Protein AF-A0A8H6TUL6-F1 (afdb_monomer_lite)

Structure (mmCIF, N/CA/C/O backbone):
data_AF-A0A8H6TUL6-F1
#
_entry.id   AF-A0A8H6TUL6-F1
#
loop_
_atom_site.group_PDB
_atom_site.id
_atom_site.type_symbol
_atom_site.label_atom_id
_atom_site.label_alt_id
_atom_site.label_comp_id
_atom_site.label_asym_id
_atom_site.label_entity_id
_atom_site.label_seq_id
_atom_site.pdbx_PDB_ins_code
_atom_site.Cartn_x
_atom_site.Cartn_y
_atom_site.Cartn_z
_atom_site.occupancy
_atom_site.B_iso_or_equiv
_atom_site.auth_seq_id
_atom_site.auth_comp_id
_atom_site.auth_asym_id
_atom_site.auth_atom_id
_atom_site.pdbx_PDB_model_num
ATOM 1 N N . MET A 1 1 ? -54.022 -13.909 2.325 1.00 48.12 1 MET A N 1
ATOM 2 C CA . MET A 1 1 ? -52.948 -13.416 1.437 1.00 48.12 1 MET A CA 1
ATOM 3 C C . MET A 1 1 ? -52.990 -11.888 1.406 1.00 48.12 1 MET A C 1
ATOM 5 O O . MET A 1 1 ? -53.781 -11.359 0.638 1.00 48.12 1 MET A O 1
ATOM 9 N N . PRO A 1 2 ? -52.236 -11.166 2.258 1.00 46.56 2 PRO A N 1
ATOM 10 C CA . PRO A 1 2 ? -52.100 -9.714 2.156 1.00 46.56 2 PRO A CA 1
ATOM 11 C C . PRO A 1 2 ? -50.717 -9.317 1.614 1.00 46.56 2 PRO A C 1
ATOM 13 O O . PRO A 1 2 ? -49.691 -9.604 2.231 1.00 46.56 2 PRO A O 1
ATOM 16 N N . ALA A 1 3 ? -50.702 -8.638 0.466 1.00 46.78 3 ALA A N 1
ATOM 17 C CA . ALA A 1 3 ? -49.518 -8.004 -0.103 1.00 46.78 3 ALA A CA 1
ATOM 18 C C . ALA A 1 3 ? -49.287 -6.645 0.578 1.00 46.78 3 ALA A C 1
ATOM 20 O O . ALA A 1 3 ? -50.098 -5.733 0.432 1.00 46.78 3 ALA A O 1
ATOM 21 N N . HIS A 1 4 ? -48.190 -6.511 1.323 1.00 52.25 4 HIS A N 1
ATOM 22 C CA . HIS A 1 4 ? -47.740 -5.227 1.857 1.00 52.25 4 HIS A CA 1
ATOM 23 C C . HIS A 1 4 ? -46.752 -4.607 0.871 1.00 52.25 4 HIS A C 1
ATOM 25 O O . HIS A 1 4 ? -45.645 -5.106 0.682 1.00 52.25 4 HIS A O 1
ATOM 31 N N . SER A 1 5 ? -47.186 -3.527 0.226 1.00 54.00 5 SER A N 1
ATOM 32 C CA . SER A 1 5 ? -46.344 -2.669 -0.599 1.00 54.00 5 SER A CA 1
ATOM 33 C C . SER A 1 5 ? -45.691 -1.627 0.313 1.00 54.00 5 SER A C 1
ATOM 35 O O . SER A 1 5 ? -46.389 -0.858 0.977 1.00 54.00 5 SER A O 1
ATOM 37 N N . HIS A 1 6 ? -44.361 -1.616 0.395 1.00 57.19 6 HIS A N 1
ATOM 38 C CA . HIS A 1 6 ? -43.613 -0.590 1.120 1.00 57.19 6 HIS A CA 1
ATOM 39 C C . HIS A 1 6 ? -42.757 0.213 0.144 1.00 57.19 6 HIS A C 1
ATOM 41 O O . HIS A 1 6 ? -41.783 -0.273 -0.424 1.00 57.19 6 HIS A O 1
ATOM 47 N N . SER A 1 7 ? -43.192 1.459 -0.040 1.00 53.97 7 SER A N 1
ATOM 48 C CA . SER A 1 7 ? -42.507 2.538 -0.739 1.00 53.97 7 SER A CA 1
ATOM 49 C C . SER A 1 7 ? -41.232 2.918 0.013 1.00 53.97 7 SER A C 1
ATOM 51 O O . SER A 1 7 ? -41.290 3.298 1.182 1.00 53.97 7 SER A O 1
ATOM 53 N N . TYR A 1 8 ? -40.086 2.852 -0.655 1.00 51.75 8 TYR A N 1
ATOM 54 C CA . TYR A 1 8 ? -38.829 3.414 -0.168 1.00 51.75 8 TYR A CA 1
ATOM 55 C C . TYR A 1 8 ? -38.757 4.897 -0.553 1.00 51.75 8 TYR A C 1
ATOM 57 O O . TYR A 1 8 ? -38.609 5.244 -1.722 1.00 51.75 8 TYR A O 1
ATOM 65 N N . SER A 1 9 ? -38.855 5.780 0.442 1.00 48.28 9 SER A N 1
ATOM 66 C CA . SER A 1 9 ? -38.519 7.199 0.296 1.00 48.28 9 SER A CA 1
ATOM 67 C C . SER A 1 9 ? -37.000 7.373 0.311 1.00 48.28 9 SER A C 1
ATOM 69 O O . SER A 1 9 ? -36.340 7.039 1.294 1.00 48.28 9 SER A O 1
ATOM 71 N N . SER A 1 10 ? -36.441 7.911 -0.772 1.00 49.88 10 SER A N 1
ATOM 72 C CA . SER A 1 10 ? -35.037 8.316 -0.859 1.00 49.88 10 SER A CA 1
ATOM 73 C C . SER A 1 10 ? -34.849 9.709 -0.256 1.00 49.88 10 SER A C 1
ATOM 75 O O . SER A 1 10 ? -35.313 10.700 -0.814 1.00 49.88 10 SER A O 1
ATOM 77 N N . THR A 1 11 ? -34.141 9.808 0.867 1.00 52.50 11 THR A N 1
ATOM 78 C CA . THR A 1 11 ? -33.630 11.086 1.376 1.00 52.50 11 THR A CA 1
ATOM 79 C C . THR A 1 11 ? -32.229 11.326 0.824 1.00 52.50 11 THR A C 1
ATOM 81 O O . THR A 1 11 ? -31.250 10.765 1.313 1.00 52.50 11 THR A O 1
ATOM 84 N N . SER A 1 12 ? -32.148 12.168 -0.204 1.00 54.00 12 SER A N 1
ATOM 85 C CA . SER A 1 12 ? -30.910 12.791 -0.670 1.00 54.00 12 SER A CA 1
ATOM 86 C C . SER A 1 12 ? -30.566 13.969 0.237 1.00 54.00 12 SER A C 1
ATOM 88 O O . SER A 1 12 ? -31.289 14.962 0.260 1.00 54.00 12 SER A O 1
ATOM 90 N N . THR A 1 13 ? -29.442 13.899 0.942 1.00 55.53 13 THR A N 1
ATOM 91 C CA . THR A 1 13 ? -28.818 15.075 1.563 1.00 55.53 13 THR A CA 1
ATOM 92 C C . THR A 1 13 ? -27.421 15.241 0.993 1.00 55.53 13 THR A C 1
ATOM 94 O O . THR A 1 13 ? -26.479 14.562 1.398 1.00 55.53 13 THR A O 1
ATOM 97 N N . ALA A 1 14 ? -27.312 16.143 0.020 1.00 54.06 14 ALA A N 1
ATOM 98 C CA . ALA A 1 14 ? -26.052 16.705 -0.427 1.00 54.06 14 ALA A CA 1
ATOM 99 C C . ALA A 1 14 ? -25.605 17.758 0.597 1.00 54.06 14 ALA A C 1
ATOM 101 O O . ALA A 1 14 ? -26.307 18.744 0.815 1.00 54.06 14 ALA A O 1
ATOM 102 N N . SER A 1 15 ? -24.449 17.557 1.227 1.00 53.97 15 SER A N 1
ATOM 103 C CA . SER A 1 15 ? -23.791 18.585 2.035 1.00 53.97 15 SER A CA 1
ATOM 104 C C . SER A 1 15 ? -22.583 19.123 1.277 1.00 53.97 15 SER A C 1
ATOM 106 O O . SER A 1 15 ? -21.617 18.400 1.026 1.00 53.97 15 SER A O 1
ATOM 108 N N . ALA A 1 16 ? -22.682 20.397 0.911 1.00 50.06 16 ALA A N 1
ATOM 109 C CA . ALA A 1 16 ? -21.638 21.211 0.316 1.00 50.06 16 ALA A CA 1
ATOM 110 C C . ALA A 1 16 ? -20.378 21.243 1.198 1.00 50.06 16 ALA A C 1
ATOM 112 O O . ALA A 1 16 ? -20.456 21.479 2.404 1.00 50.06 16 ALA A O 1
ATOM 113 N N . GLY A 1 17 ? -19.217 21.008 0.586 1.00 48.62 17 GLY A N 1
ATOM 114 C CA . GLY A 1 17 ? -17.916 21.213 1.217 1.00 48.62 17 GLY A CA 1
ATOM 115 C C . GLY A 1 17 ? -17.488 22.687 1.147 1.00 48.62 17 GLY A C 1
ATOM 116 O O . GLY A 1 17 ? -17.829 23.366 0.176 1.00 48.62 17 GLY A O 1
ATOM 117 N N . PRO A 1 18 ? -16.746 23.201 2.143 1.00 58.38 18 PRO A N 1
ATOM 118 C CA . PRO A 1 18 ? -16.254 24.573 2.132 1.00 58.38 18 PRO A CA 1
ATOM 119 C C . PRO A 1 18 ? -15.054 24.747 1.189 1.00 58.38 18 PRO A C 1
ATOM 121 O O . PRO A 1 18 ? -14.079 23.997 1.233 1.00 58.38 18 PRO A O 1
ATOM 124 N N . SER A 1 19 ? -15.127 25.792 0.366 1.00 52.66 19 SER A N 1
ATOM 125 C CA . SER A 1 19 ? -14.048 26.309 -0.473 1.00 52.66 19 SER A CA 1
ATOM 126 C C . SER A 1 19 ? -12.913 26.869 0.390 1.00 52.66 19 SER A C 1
ATOM 128 O O . SER A 1 19 ? -13.097 27.862 1.091 1.00 52.66 19 SER A O 1
ATOM 130 N N . SER A 1 20 ? -11.720 26.278 0.318 1.00 53.06 20 SER A N 1
ATOM 131 C CA . SER A 1 20 ? -10.493 26.919 0.801 1.00 53.06 20 SER A CA 1
ATOM 132 C C . SER A 1 20 ? -9.798 27.618 -0.363 1.00 53.06 20 SER A C 1
ATOM 134 O O . SER A 1 20 ? -9.292 26.978 -1.282 1.00 53.06 20 SER A O 1
ATOM 136 N N . ALA A 1 21 ? -9.798 28.949 -0.317 1.00 52.94 21 ALA A N 1
ATOM 137 C CA . ALA A 1 21 ? -9.003 29.798 -1.188 1.00 52.94 21 ALA A CA 1
ATOM 138 C C . ALA A 1 21 ? -7.512 29.617 -0.857 1.00 52.94 21 ALA A C 1
ATOM 140 O O . ALA A 1 21 ? -7.081 29.858 0.269 1.00 52.94 21 ALA A O 1
ATOM 141 N N . SER A 1 22 ? -6.732 29.180 -1.842 1.00 52.53 22 SER A N 1
ATOM 142 C CA . SER A 1 22 ? -5.272 29.144 -1.787 1.00 52.53 22 SER A CA 1
ATOM 143 C C . SER A 1 22 ? -4.739 30.408 -2.460 1.00 52.53 22 SER A C 1
ATOM 145 O O . SER A 1 22 ? -4.898 30.599 -3.663 1.00 52.53 22 SER A O 1
ATOM 147 N N . SER A 1 23 ? -4.133 31.292 -1.670 1.00 49.16 23 SER A N 1
ATOM 148 C CA . SER A 1 23 ? -3.327 32.412 -2.145 1.00 49.16 23 SER A CA 1
ATOM 149 C C . SER A 1 23 ? -1.930 31.909 -2.517 1.00 49.16 23 SER A C 1
ATOM 151 O O . SER A 1 23 ? -1.186 31.395 -1.683 1.00 49.16 23 SER A O 1
ATOM 153 N N . THR A 1 24 ? -1.567 32.046 -3.789 1.00 56.44 24 THR A N 1
ATOM 154 C CA . THR A 1 24 ? -0.230 31.751 -4.320 1.00 56.44 24 THR A CA 1
ATOM 155 C C . THR A 1 24 ? 0.652 33.003 -4.290 1.00 56.44 24 THR A C 1
ATOM 157 O O . THR A 1 24 ? 0.307 33.978 -4.961 1.00 56.44 24 THR A O 1
ATOM 160 N N . PRO A 1 25 ? 1.809 33.007 -3.604 1.00 51.94 25 PRO A N 1
ATOM 161 C CA . PRO A 1 25 ? 2.869 33.969 -3.882 1.00 51.94 25 PRO A CA 1
ATOM 162 C C . PRO A 1 25 ? 3.772 33.479 -5.030 1.00 51.94 25 PRO A C 1
ATOM 164 O O . PRO A 1 25 ? 4.221 32.333 -5.047 1.00 51.94 25 PRO A O 1
ATOM 167 N N . LEU A 1 26 ? 4.047 34.367 -5.989 1.00 59.53 26 LEU A N 1
ATOM 168 C CA . LEU A 1 26 ? 5.055 34.201 -7.043 1.00 59.53 26 LEU A CA 1
ATOM 169 C C . LEU A 1 26 ? 6.470 34.423 -6.475 1.00 59.53 26 LEU A C 1
ATOM 171 O O . LEU A 1 26 ? 6.681 35.432 -5.801 1.00 59.53 26 LEU A O 1
ATOM 175 N N . PRO A 1 27 ? 7.468 33.595 -6.824 1.00 53.25 27 PRO A N 1
ATOM 176 C CA . PRO A 1 27 ? 8.868 33.987 -6.721 1.00 53.25 27 PRO A CA 1
ATOM 177 C C . PRO A 1 27 ? 9.414 34.461 -8.080 1.00 53.25 27 PRO A C 1
ATOM 179 O O . PRO A 1 27 ? 9.540 33.691 -9.029 1.00 53.25 27 PRO A O 1
ATOM 182 N N . SER A 1 28 ? 9.772 35.745 -8.144 1.00 49.31 28 SER A N 1
ATOM 183 C CA . SER A 1 28 ? 10.656 36.331 -9.157 1.00 49.31 28 SER A CA 1
ATOM 184 C C . SER A 1 28 ? 12.054 36.453 -8.554 1.00 49.31 28 SER A C 1
ATOM 186 O O . SER A 1 28 ? 12.204 37.068 -7.500 1.00 49.31 28 SER A O 1
ATOM 188 N N . GLY A 1 29 ? 13.077 35.906 -9.212 1.00 41.19 29 GLY A N 1
ATOM 189 C CA . GLY A 1 29 ? 14.462 36.131 -8.799 1.00 41.19 29 GLY A CA 1
ATOM 190 C C . GLY A 1 29 ? 15.464 35.148 -9.391 1.00 41.19 29 GLY A C 1
ATOM 191 O O . GLY A 1 29 ? 15.662 34.056 -8.873 1.00 41.19 29 GLY A O 1
ATOM 192 N N . SER A 1 30 ? 16.109 35.576 -10.472 1.00 50.47 30 SER A N 1
ATOM 193 C CA . SER A 1 30 ? 17.228 34.933 -11.157 1.00 50.47 30 SER A CA 1
ATOM 194 C C . SER A 1 30 ? 18.386 34.549 -10.228 1.00 50.47 30 SER A C 1
ATOM 196 O O . SER A 1 30 ? 18.950 35.406 -9.552 1.00 50.47 30 SER A O 1
ATOM 198 N N . ALA A 1 31 ? 18.845 33.301 -10.324 1.00 47.50 31 ALA A N 1
ATOM 199 C CA . ALA A 1 31 ? 20.191 32.909 -9.917 1.00 47.50 31 ALA A CA 1
ATOM 200 C C . ALA A 1 31 ? 20.794 31.987 -10.985 1.00 47.50 31 ALA A C 1
ATOM 202 O O . ALA A 1 31 ? 20.296 30.899 -11.261 1.00 47.50 31 ALA A O 1
ATOM 203 N N . LYS A 1 32 ? 21.864 32.475 -11.619 1.00 55.28 32 LYS A N 1
ATOM 204 C CA . LYS A 1 32 ? 22.764 31.703 -12.475 1.00 55.28 32 LYS A CA 1
ATOM 205 C C . LYS A 1 32 ? 23.638 30.831 -11.571 1.00 55.28 32 LYS A C 1
ATOM 207 O O . LYS A 1 32 ? 24.315 31.384 -10.708 1.00 55.28 32 LYS A O 1
ATOM 212 N N . SER A 1 33 ? 23.712 29.525 -11.812 1.00 47.16 33 SER A N 1
ATOM 213 C CA . SER A 1 33 ? 24.811 28.704 -11.291 1.00 47.16 33 SER A CA 1
ATOM 214 C C . SER A 1 33 ? 25.089 27.470 -12.160 1.00 47.16 33 SER A C 1
ATOM 216 O O . SER A 1 33 ? 24.254 26.593 -12.343 1.00 47.16 33 SER A O 1
ATOM 218 N N . SER A 1 34 ? 26.305 27.481 -12.715 1.00 43.53 34 SER A N 1
ATOM 219 C CA . SER A 1 34 ? 27.246 26.368 -12.905 1.00 43.53 34 SER A CA 1
ATOM 220 C C . SER A 1 34 ? 26.720 24.988 -13.321 1.00 43.53 34 SER A C 1
ATOM 222 O O . SER A 1 34 ? 26.159 24.240 -12.520 1.00 43.53 34 SER A O 1
ATOM 224 N N . LEU A 1 35 ? 27.108 24.597 -14.542 1.00 53.66 35 LEU A N 1
ATOM 225 C CA . LEU A 1 35 ? 27.240 23.202 -14.951 1.00 53.66 35 LEU A CA 1
ATOM 226 C C . LEU A 1 35 ? 28.070 22.434 -13.914 1.00 53.66 35 LEU A C 1
ATOM 228 O O . LEU A 1 35 ? 29.231 22.758 -13.670 1.00 53.66 35 LEU A O 1
ATOM 232 N N . SER A 1 36 ? 27.477 21.398 -13.335 1.00 50.19 36 SER A N 1
ATOM 233 C CA . SER A 1 36 ? 28.195 20.364 -12.599 1.00 50.19 36 SER A CA 1
ATOM 234 C C . SER A 1 36 ? 27.736 19.013 -13.134 1.00 50.19 36 SER A C 1
ATOM 236 O O . SER A 1 36 ? 26.571 18.636 -13.039 1.00 50.19 36 SER A O 1
ATOM 238 N N . SER A 1 37 ? 28.667 18.315 -13.778 1.00 54.06 37 SER A N 1
ATOM 239 C CA . SER A 1 37 ? 28.528 16.936 -14.223 1.00 54.06 37 SER A CA 1
ATOM 240 C C . SER A 1 37 ? 28.439 16.024 -13.002 1.00 54.06 37 SER A C 1
ATOM 242 O O . SER A 1 37 ? 29.459 15.704 -12.390 1.00 54.06 37 SER A O 1
ATOM 244 N N . SER A 1 38 ? 27.229 15.616 -12.636 1.00 51.31 38 SER A N 1
ATOM 245 C CA . SER A 1 38 ? 27.005 14.553 -11.665 1.00 51.31 38 SER A CA 1
ATOM 246 C C . SER A 1 38 ? 26.858 13.225 -12.403 1.00 51.31 38 SER A C 1
ATOM 248 O O . SER A 1 38 ? 25.889 12.958 -13.112 1.00 51.31 38 SER A O 1
ATOM 250 N N . THR A 1 39 ? 27.867 12.377 -12.244 1.00 53.16 39 THR A N 1
ATOM 251 C CA . THR A 1 39 ? 27.784 10.944 -12.503 1.00 53.16 39 THR A CA 1
ATOM 252 C C . THR A 1 39 ? 26.589 10.379 -11.732 1.00 53.16 39 THR A C 1
ATOM 254 O O . THR A 1 39 ? 26.523 10.450 -10.506 1.00 53.16 39 THR A O 1
ATOM 257 N N . GLY A 1 40 ? 25.602 9.870 -12.470 1.00 47.53 40 GLY A N 1
ATOM 258 C CA . GLY A 1 40 ? 24.373 9.312 -11.919 1.00 47.53 40 GLY A CA 1
ATOM 259 C C . GLY A 1 40 ? 24.640 8.031 -11.136 1.00 47.53 40 GLY A C 1
ATOM 260 O O . GLY A 1 40 ? 24.699 6.941 -11.702 1.00 47.53 40 GLY A O 1
ATOM 261 N N . SER A 1 41 ? 24.774 8.150 -9.820 1.00 52.25 41 SER A N 1
ATOM 262 C CA . SER A 1 41 ? 24.733 7.012 -8.906 1.00 52.25 41 SER A CA 1
ATOM 263 C C . SER A 1 41 ? 23.309 6.450 -8.884 1.00 52.25 41 SER A C 1
ATOM 265 O O . SER A 1 41 ? 22.405 7.053 -8.306 1.00 52.25 41 SER A O 1
ATOM 267 N N . ARG A 1 42 ? 23.092 5.297 -9.531 1.00 56.38 42 ARG A N 1
ATOM 268 C CA . ARG A 1 42 ? 21.832 4.538 -9.440 1.00 56.38 42 ARG A CA 1
ATOM 269 C C . ARG A 1 42 ? 21.554 4.205 -7.967 1.00 56.38 42 ARG A C 1
ATOM 271 O O . ARG A 1 42 ? 22.409 3.584 -7.333 1.00 56.38 42 ARG A O 1
ATOM 278 N N . PRO A 1 43 ? 20.381 4.541 -7.406 1.00 54.25 43 PRO A N 1
ATOM 279 C CA . PRO A 1 43 ? 20.009 4.048 -6.090 1.00 54.25 43 PRO A CA 1
ATOM 280 C C . PRO A 1 43 ? 19.668 2.555 -6.194 1.00 54.25 43 PRO A C 1
ATOM 282 O O . PRO A 1 43 ? 18.572 2.174 -6.602 1.00 54.25 43 PRO A O 1
ATOM 285 N N . THR A 1 44 ? 20.614 1.695 -5.815 1.00 59.81 44 THR A N 1
ATOM 286 C CA . THR A 1 44 ? 20.349 0.279 -5.533 1.00 59.81 44 THR A CA 1
ATOM 287 C C . THR A 1 44 ? 19.496 0.209 -4.270 1.00 59.81 44 THR A C 1
ATOM 289 O O . THR A 1 44 ? 20.003 0.216 -3.150 1.00 59.81 44 THR A O 1
ATOM 292 N N . THR A 1 45 ? 18.176 0.200 -4.442 1.00 57.75 45 THR A N 1
ATOM 293 C CA . THR A 1 45 ? 17.240 -0.054 -3.347 1.00 57.75 45 THR A CA 1
ATOM 294 C C . THR A 1 45 ? 17.235 -1.552 -3.073 1.00 57.75 45 THR A C 1
ATOM 296 O O . THR A 1 45 ? 16.584 -2.340 -3.751 1.00 57.75 45 THR A O 1
ATOM 299 N N . THR A 1 46 ? 18.025 -1.973 -2.090 1.00 62.06 46 THR A N 1
ATOM 300 C CA . THR A 1 46 ? 17.898 -3.313 -1.524 1.00 62.06 46 THR A CA 1
ATOM 301 C C . THR A 1 46 ? 16.503 -3.444 -0.899 1.00 62.06 46 THR A C 1
ATOM 303 O O . THR A 1 46 ? 16.087 -2.557 -0.142 1.00 62.06 46 THR A O 1
ATOM 306 N N . PRO A 1 47 ? 15.734 -4.505 -1.208 1.00 57.41 47 PRO A N 1
ATOM 307 C CA . PRO A 1 47 ? 14.452 -4.720 -0.561 1.00 57.41 47 PRO A CA 1
ATOM 308 C C . PRO A 1 47 ? 14.722 -4.982 0.921 1.00 57.41 47 PRO A C 1
ATOM 310 O O . PRO A 1 47 ? 15.367 -5.964 1.289 1.00 57.41 47 PRO A O 1
ATOM 313 N N . LYS A 1 48 ? 14.272 -4.066 1.784 1.00 59.00 48 LYS A N 1
ATOM 314 C CA . LYS A 1 48 ? 14.277 -4.295 3.229 1.00 59.00 48 LYS A CA 1
ATOM 315 C C . LYS A 1 48 ? 13.483 -5.568 3.510 1.00 59.00 48 LYS A C 1
ATOM 317 O O . LYS A 1 48 ? 12.361 -5.711 3.029 1.00 59.00 48 LYS A O 1
ATOM 322 N N . SER A 1 49 ? 14.105 -6.457 4.283 1.00 56.16 49 SER A N 1
ATOM 323 C CA . SER A 1 49 ? 13.537 -7.694 4.812 1.00 56.16 49 SER A CA 1
ATOM 324 C C . SER A 1 49 ? 12.079 -7.491 5.228 1.00 56.16 49 SER A C 1
ATOM 326 O O . SER A 1 49 ? 11.774 -6.655 6.083 1.00 56.16 49 SER A O 1
ATOM 328 N N . VAL A 1 50 ? 11.179 -8.222 4.572 1.00 62.47 50 VAL A N 1
ATOM 329 C CA . VAL A 1 50 ? 9.751 -8.247 4.886 1.00 62.47 50 VAL A CA 1
ATOM 330 C C . VAL A 1 50 ? 9.598 -9.074 6.157 1.00 62.47 50 VAL A C 1
ATOM 332 O O . VAL A 1 50 ? 9.539 -10.300 6.112 1.00 62.47 50 VAL A O 1
ATOM 335 N N . SER A 1 51 ? 9.592 -8.410 7.313 1.00 64.75 51 SER A N 1
ATOM 336 C CA . SER A 1 51 ? 9.181 -9.056 8.559 1.00 64.75 51 SER A CA 1
ATOM 337 C C . SER A 1 51 ? 7.765 -9.617 8.380 1.00 64.75 51 SER A C 1
ATOM 339 O O . SER A 1 51 ? 6.926 -8.932 7.782 1.00 64.75 51 SER A O 1
ATOM 341 N N . PRO A 1 52 ? 7.471 -10.835 8.874 1.00 59.03 52 PRO A N 1
ATOM 342 C CA . PRO A 1 52 ? 6.147 -11.423 8.741 1.00 59.03 52 PRO 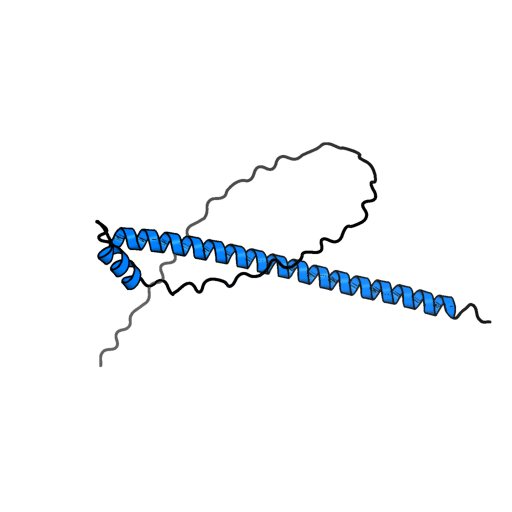A CA 1
ATOM 343 C C . PRO A 1 52 ? 5.113 -10.475 9.348 1.00 59.03 52 PRO A C 1
ATOM 345 O O . PRO A 1 52 ? 5.227 -10.053 10.500 1.00 59.03 52 PRO A O 1
ATOM 348 N N . SER A 1 53 ? 4.127 -10.098 8.533 1.00 64.44 53 SER A N 1
ATOM 349 C CA . SER A 1 53 ? 3.036 -9.234 8.969 1.00 64.44 53 SER A CA 1
ATOM 350 C C . SER A 1 53 ? 2.259 -9.970 10.061 1.00 64.44 53 SER A C 1
ATOM 352 O O . SER A 1 53 ? 1.820 -11.097 9.810 1.00 64.44 53 SER A O 1
ATOM 354 N N . PRO A 1 54 ? 2.094 -9.400 11.268 1.00 61.41 54 PRO A N 1
ATOM 355 C CA . PRO A 1 54 ? 1.311 -10.058 12.298 1.00 61.41 54 PRO A CA 1
ATOM 356 C C . PRO A 1 54 ? -0.117 -10.241 11.780 1.00 61.41 54 PRO A C 1
ATOM 358 O O . PRO A 1 54 ? -0.766 -9.279 11.367 1.00 61.41 54 PRO A O 1
ATOM 361 N N . SER A 1 55 ? -0.591 -11.488 11.790 1.00 64.88 55 SER A N 1
ATOM 362 C CA . SER A 1 55 ? -1.989 -11.830 11.534 1.00 64.88 55 SER A CA 1
ATOM 363 C C . SER A 1 55 ? -2.854 -11.071 12.538 1.00 64.88 55 SER A C 1
ATOM 365 O O . SER A 1 55 ? -2.882 -11.426 13.714 1.00 64.88 55 SER A O 1
ATOM 367 N N . ILE A 1 56 ? -3.530 -10.011 12.088 1.00 64.44 56 ILE A N 1
ATOM 368 C CA . ILE A 1 56 ? -4.455 -9.246 12.925 1.00 64.44 56 ILE A CA 1
ATOM 369 C C . ILE A 1 56 ? -5.716 -10.106 13.070 1.00 64.44 56 ILE A C 1
ATOM 371 O O . ILE A 1 56 ? -6.393 -10.333 12.063 1.00 64.44 56 ILE A O 1
ATOM 375 N N . PRO A 1 57 ? -6.035 -10.622 14.269 1.00 68.56 57 PRO A N 1
ATOM 376 C CA . PRO A 1 57 ? -7.280 -11.345 14.466 1.00 68.56 57 PRO A CA 1
ATOM 377 C C . PRO A 1 57 ? -8.468 -10.413 14.175 1.00 68.56 57 PRO A C 1
ATOM 379 O O . PRO A 1 57 ? -8.371 -9.202 14.390 1.00 68.56 57 PRO A O 1
ATOM 382 N N . PRO A 1 58 ? -9.595 -10.945 13.679 1.00 70.75 58 PRO A N 1
ATOM 383 C CA . PRO A 1 58 ? -10.761 -10.125 13.379 1.00 70.75 58 PRO A CA 1
ATOM 384 C C . PRO A 1 58 ? -11.255 -9.410 14.644 1.00 70.75 58 PRO A C 1
ATOM 386 O O . PRO A 1 58 ? -11.522 -10.051 15.664 1.00 70.75 58 PRO A O 1
ATOM 389 N N . LEU A 1 59 ? -11.399 -8.080 14.568 1.00 80.12 59 LEU A N 1
ATOM 390 C CA . LEU A 1 59 ? -12.020 -7.296 15.635 1.00 80.12 59 LEU A CA 1
ATOM 391 C C . LEU A 1 59 ? -13.451 -7.783 15.843 1.00 80.12 59 LEU A C 1
ATOM 393 O O . LEU A 1 59 ? -14.297 -7.670 14.956 1.00 80.12 59 LEU A O 1
ATOM 397 N N . SER A 1 60 ? -13.729 -8.278 17.042 1.00 88.19 60 SER A N 1
ATOM 398 C CA . SER A 1 60 ? -15.060 -8.706 17.442 1.00 88.19 60 SER A CA 1
ATOM 399 C C . SER A 1 60 ? -15.485 -7.921 18.675 1.00 88.19 60 SER A C 1
ATOM 401 O O . SER A 1 60 ? -14.867 -8.029 19.734 1.00 88.19 60 SER A O 1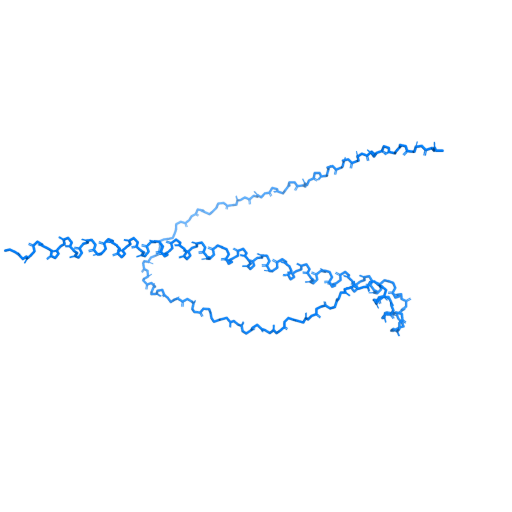
ATOM 403 N N . ALA A 1 61 ? -16.559 -7.139 18.547 1.00 87.62 61 ALA A N 1
ATOM 404 C CA . ALA A 1 61 ? -17.139 -6.375 19.651 1.00 87.62 61 ALA A CA 1
ATOM 405 C C . ALA A 1 61 ? -17.380 -7.220 20.925 1.00 87.62 61 ALA A C 1
ATOM 407 O O . ALA A 1 61 ? -16.937 -6.798 21.995 1.00 87.62 61 ALA A O 1
ATOM 408 N N . PRO A 1 62 ? -17.979 -8.432 20.868 1.00 90.88 62 PRO A N 1
ATOM 409 C CA . PRO A 1 62 ? -18.143 -9.261 22.066 1.00 90.88 62 PRO 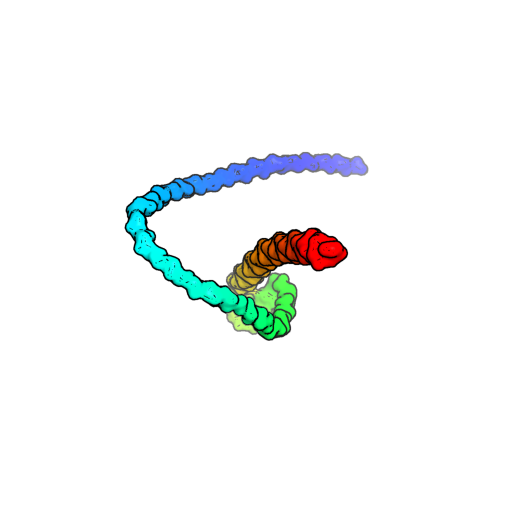A CA 1
ATOM 410 C C . PRO A 1 62 ? -16.820 -9.804 22.627 1.00 90.88 62 PRO A C 1
ATOM 412 O O . PRO A 1 62 ? -16.760 -10.172 23.799 1.00 90.88 62 PRO A O 1
ATOM 415 N N . ALA A 1 63 ? -15.749 -9.888 21.833 1.00 91.38 63 ALA A N 1
ATOM 416 C CA . ALA A 1 63 ? -14.428 -10.247 22.350 1.00 91.38 63 ALA A CA 1
ATOM 417 C C . ALA A 1 63 ? -13.806 -9.086 23.139 1.00 91.38 63 ALA A C 1
ATOM 419 O O . ALA A 1 63 ? -13.336 -9.305 24.253 1.00 91.38 63 ALA A O 1
ATOM 420 N N . LEU A 1 64 ? -13.880 -7.860 22.609 1.00 92.12 64 LEU A N 1
ATOM 421 C CA . LEU A 1 64 ? -13.379 -6.658 23.284 1.00 92.12 64 LEU A CA 1
ATOM 422 C C . LEU A 1 64 ? -14.142 -6.367 24.579 1.00 92.12 64 LEU A C 1
ATOM 424 O O . LEU A 1 64 ? -13.529 -6.079 25.601 1.00 92.12 64 LEU A O 1
ATOM 428 N N . LEU A 1 65 ? -15.469 -6.513 24.570 1.00 94.69 65 LEU A N 1
ATOM 429 C CA . LEU A 1 65 ? -16.273 -6.345 25.781 1.00 94.69 65 LEU A CA 1
ATOM 430 C C . LEU A 1 65 ? -15.887 -7.358 26.860 1.00 94.69 65 LEU A C 1
ATOM 432 O O . LEU A 1 65 ? -15.599 -6.961 27.983 1.00 94.69 65 LEU A O 1
ATOM 436 N N . ARG A 1 66 ? -15.801 -8.652 26.520 1.00 93.88 66 ARG A N 1
ATOM 437 C CA . ARG A 1 66 ? -15.376 -9.686 27.479 1.00 93.88 66 ARG A CA 1
ATOM 438 C C . ARG A 1 66 ? -13.979 -9.426 28.032 1.00 93.88 66 ARG A C 1
ATOM 440 O O . ARG A 1 66 ? -13.770 -9.638 29.221 1.00 93.88 66 ARG A O 1
ATOM 447 N N . LEU A 1 67 ? -13.053 -8.955 27.196 1.00 93.50 67 LEU A N 1
ATOM 448 C CA . LEU A 1 67 ? -11.699 -8.595 27.614 1.00 93.50 67 LEU A CA 1
ATOM 449 C C . LEU A 1 67 ? -11.721 -7.497 28.687 1.00 93.50 67 LEU A C 1
ATOM 451 O O . LEU A 1 67 ? -11.125 -7.669 29.747 1.00 93.50 67 LEU A O 1
ATOM 455 N N . HIS A 1 68 ? -12.447 -6.404 28.443 1.00 93.62 68 HIS A N 1
ATOM 456 C CA . HIS A 1 68 ? -12.512 -5.271 29.374 1.00 93.62 68 HIS A CA 1
ATOM 457 C C . HIS A 1 68 ? -13.357 -5.553 30.618 1.00 93.62 68 HIS A C 1
ATOM 459 O O . HIS A 1 68 ? -13.040 -5.049 31.695 1.00 93.62 68 HIS A O 1
ATOM 465 N N . THR A 1 69 ? -14.388 -6.395 30.509 1.00 94.00 69 THR A N 1
ATOM 466 C CA . THR A 1 69 ? -15.132 -6.899 31.672 1.00 94.00 69 THR A CA 1
ATOM 467 C C . THR A 1 69 ? -14.248 -7.793 32.546 1.00 94.00 69 THR A C 1
ATOM 469 O O . THR A 1 69 ? -14.229 -7.619 33.760 1.00 94.00 69 THR A O 1
ATOM 472 N N . ALA A 1 70 ? -13.477 -8.712 31.952 1.00 93.50 70 ALA A N 1
ATOM 473 C CA . ALA A 1 70 ? -12.558 -9.584 32.689 1.00 93.50 70 ALA A CA 1
ATOM 474 C C . ALA A 1 70 ? -11.389 -8.812 33.326 1.00 93.50 70 ALA A C 1
ATOM 476 O O . ALA A 1 70 ? -10.911 -9.192 34.390 1.00 93.50 70 ALA A O 1
ATOM 477 N N . ALA A 1 71 ? -10.958 -7.713 32.702 1.00 92.69 71 ALA A N 1
ATOM 478 C CA . ALA A 1 71 ? -9.936 -6.817 33.236 1.00 92.69 71 ALA A CA 1
ATOM 479 C C . ALA A 1 71 ? -10.436 -5.910 34.380 1.00 92.69 71 ALA A C 1
ATOM 481 O O . ALA A 1 71 ? -9.645 -5.148 34.933 1.00 92.69 71 ALA A O 1
ATOM 482 N N . GLY A 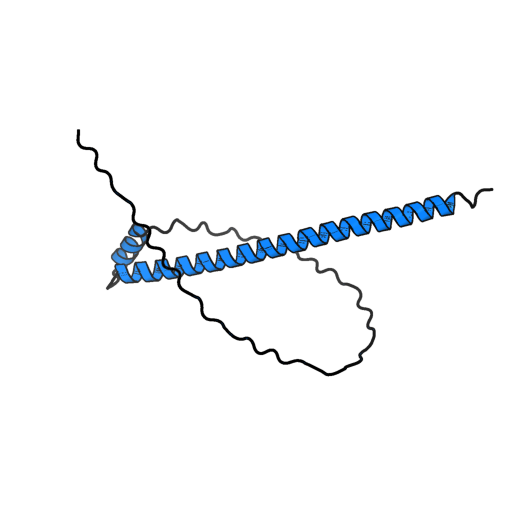1 72 ? -11.728 -5.964 34.735 1.00 92.50 72 GLY A N 1
ATOM 483 C CA . GLY A 1 72 ? -12.299 -5.155 35.814 1.00 92.50 72 GLY A CA 1
ATOM 484 C C . GLY A 1 72 ? -12.389 -3.662 35.487 1.00 92.50 72 GLY A C 1
ATOM 485 O O . GLY A 1 72 ? -12.331 -2.837 36.397 1.00 92.50 72 GLY A O 1
ATOM 486 N N . SER A 1 73 ? -12.506 -3.301 34.203 1.00 92.44 73 SER A N 1
ATOM 487 C CA . SER A 1 73 ? -12.671 -1.901 33.802 1.00 92.44 73 SER A CA 1
ATOM 488 C C . SER A 1 73 ? -13.945 -1.308 34.426 1.00 92.44 73 SER A C 1
ATOM 490 O O . SER A 1 73 ? -14.996 -1.952 34.360 1.00 92.44 73 SER A O 1
ATOM 492 N N . PRO A 1 74 ? -13.896 -0.083 34.988 1.00 91.62 74 PRO A N 1
ATOM 493 C CA . PRO A 1 74 ? -15.066 0.575 35.574 1.00 91.62 74 PRO A CA 1
ATOM 494 C C . PRO A 1 74 ? -16.166 0.864 34.541 1.00 91.62 74 PRO A C 1
ATOM 496 O O . PRO A 1 74 ? -17.341 0.892 34.891 1.00 91.62 74 PRO A O 1
ATOM 499 N N . ASP A 1 75 ? -15.793 1.034 33.269 1.00 94.25 75 ASP A N 1
ATOM 500 C CA . ASP A 1 75 ? -16.721 1.081 32.139 1.00 94.25 75 ASP A CA 1
ATOM 501 C C . ASP A 1 75 ? -16.152 0.250 30.973 1.00 94.25 75 ASP A C 1
ATOM 503 O O . ASP A 1 75 ? -15.393 0.754 30.132 1.00 94.25 75 ASP A O 1
ATOM 507 N N . PRO A 1 76 ? -16.483 -1.052 30.908 1.00 93.00 76 PRO A N 1
ATOM 508 C CA . PRO A 1 76 ? -15.935 -1.942 29.893 1.00 93.00 76 PRO A CA 1
ATOM 509 C C . PRO A 1 76 ? -16.450 -1.610 28.489 1.00 93.00 76 PRO A C 1
ATOM 511 O O . PRO A 1 76 ? -15.773 -1.904 27.505 1.00 93.00 76 PRO A O 1
ATOM 514 N N . THR A 1 77 ? -17.624 -0.978 28.378 1.00 94.38 77 THR A N 1
ATOM 515 C CA . THR A 1 77 ? -18.212 -0.617 27.083 1.00 94.38 77 THR A CA 1
ATOM 516 C C . THR A 1 77 ? -17.459 0.529 26.436 1.00 94.38 77 THR A C 1
ATOM 518 O O . THR A 1 77 ? -17.076 0.442 25.265 1.00 94.38 77 THR A O 1
ATOM 521 N N . ARG A 1 78 ? -17.164 1.567 27.221 1.00 95.50 78 ARG A N 1
ATOM 522 C CA . ARG A 1 78 ? -16.365 2.699 26.774 1.00 95.50 78 ARG A CA 1
ATOM 523 C C . ARG A 1 78 ? -14.934 2.280 26.446 1.00 95.50 78 ARG A C 1
ATOM 525 O O . ARG A 1 78 ? -14.443 2.632 25.377 1.00 95.50 78 ARG A O 1
ATOM 532 N N . ALA A 1 79 ? -14.299 1.482 27.306 1.00 93.69 79 ALA A N 1
ATOM 533 C CA . ALA A 1 79 ? -12.937 1.000 27.072 1.00 93.69 79 ALA A CA 1
ATOM 534 C C . ALA A 1 79 ? -12.828 0.149 25.789 1.00 93.69 79 ALA A C 1
ATOM 536 O O . ALA A 1 79 ? -11.917 0.342 24.981 1.00 93.69 79 ALA A O 1
ATOM 537 N N . ALA A 1 80 ? -13.804 -0.734 25.542 1.00 94.31 80 ALA A N 1
ATOM 538 C CA . ALA A 1 80 ? -13.869 -1.513 24.305 1.00 94.31 80 ALA A CA 1
ATOM 539 C C . ALA A 1 80 ? -14.041 -0.628 23.058 1.00 94.31 80 ALA A C 1
ATOM 541 O O . ALA A 1 80 ? -13.454 -0.910 22.012 1.00 94.31 80 ALA A O 1
ATOM 542 N N . LEU A 1 81 ? -14.826 0.448 23.162 1.00 94.75 81 LEU A N 1
ATOM 543 C CA . LEU A 1 81 ? -15.057 1.396 22.073 1.00 94.75 81 LEU A CA 1
ATOM 544 C C . LEU A 1 81 ? -13.787 2.197 21.750 1.00 94.75 81 LEU A C 1
ATOM 546 O O . LEU A 1 81 ? -13.403 2.283 20.581 1.00 94.75 81 LEU A O 1
ATOM 550 N N . GLU A 1 82 ? -13.109 2.732 22.767 1.00 94.69 82 GLU A N 1
ATOM 551 C CA . GLU A 1 82 ? -11.837 3.453 22.616 1.00 94.69 82 GLU A CA 1
ATOM 552 C C . GLU A 1 82 ? -10.774 2.560 21.954 1.00 94.69 82 GLU A C 1
ATOM 554 O O . GLU A 1 82 ? -10.131 2.969 20.979 1.00 94.69 82 GLU A O 1
ATOM 559 N N . GLN A 1 83 ? -10.661 1.300 22.392 1.00 93.31 83 GLN A N 1
ATOM 560 C CA . GLN A 1 83 ? -9.766 0.331 21.761 1.00 93.31 83 GLN A CA 1
ATOM 561 C C . GLN A 1 83 ? -10.144 0.083 20.293 1.00 93.31 83 GLN A C 1
ATOM 563 O O . GLN A 1 83 ? -9.288 0.212 19.415 1.00 93.31 83 GLN A O 1
ATOM 568 N N . ALA A 1 84 ? -11.417 -0.195 19.997 1.00 92.94 84 ALA A N 1
ATOM 569 C CA . ALA A 1 84 ? -11.874 -0.439 18.629 1.00 92.94 84 ALA A CA 1
ATOM 570 C C . ALA A 1 84 ? -11.625 0.764 17.699 1.00 92.94 84 ALA A C 1
ATOM 572 O O . ALA A 1 84 ? -11.257 0.591 16.532 1.00 92.94 84 ALA A O 1
ATOM 573 N N . GLN A 1 85 ? -11.789 1.992 18.202 1.00 94.56 85 GLN A N 1
ATOM 574 C CA . GLN A 1 85 ? -11.468 3.207 17.451 1.00 94.56 85 GLN A CA 1
ATOM 575 C C . GLN A 1 85 ? -9.973 3.318 17.158 1.00 94.56 85 GLN A C 1
ATOM 577 O O . GLN A 1 85 ? -9.600 3.614 16.018 1.00 94.56 85 GLN A O 1
ATOM 582 N N . SER A 1 86 ? -9.125 3.047 18.151 1.00 93.19 86 SER A N 1
ATOM 583 C CA . SER A 1 86 ? -7.669 3.091 17.986 1.00 93.19 86 SER A CA 1
ATOM 584 C C . SER A 1 86 ? -7.181 2.074 16.945 1.00 93.19 86 SER A C 1
ATOM 586 O O . SER A 1 86 ? -6.406 2.412 16.046 1.00 93.19 86 SER A O 1
ATOM 588 N N . GLU A 1 87 ? -7.713 0.851 16.986 1.00 92.25 87 GLU A N 1
ATOM 589 C CA . GLU A 1 87 ? -7.352 -0.224 16.063 1.00 92.25 87 GLU A CA 1
ATOM 590 C C . GLU A 1 87 ? -7.825 0.094 14.642 1.00 92.25 87 GLU A C 1
ATOM 592 O O . GLU A 1 87 ? -7.055 -0.026 13.684 1.00 92.25 87 GLU A O 1
ATOM 597 N N . ARG A 1 88 ? -9.055 0.602 14.492 1.00 93.31 88 ARG A N 1
ATOM 598 C CA . ARG A 1 88 ? -9.576 1.076 13.203 1.00 93.31 88 ARG A CA 1
ATOM 599 C C . ARG A 1 88 ? -8.720 2.202 12.622 1.00 93.31 88 ARG A C 1
ATOM 601 O O . ARG A 1 88 ? -8.448 2.188 11.419 1.00 93.31 88 ARG A O 1
ATOM 608 N N . ALA A 1 89 ? -8.293 3.164 13.441 1.00 93.81 89 ALA A N 1
ATOM 609 C CA . ALA A 1 89 ? -7.408 4.240 12.999 1.00 93.81 89 ALA A CA 1
ATOM 610 C C . ALA A 1 89 ? -6.053 3.688 12.520 1.00 93.81 89 ALA A C 1
ATOM 612 O O . ALA A 1 89 ? -5.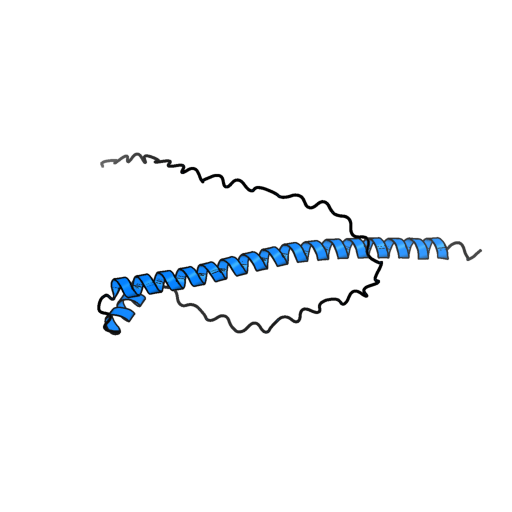582 4.061 11.443 1.00 93.81 89 ALA A O 1
ATOM 613 N N . GLY A 1 90 ? -5.475 2.732 13.253 1.00 93.88 90 GLY A N 1
ATOM 614 C CA . GLY A 1 90 ? -4.242 2.050 12.857 1.00 93.88 90 GLY A CA 1
ATOM 615 C C . GLY A 1 90 ? -4.374 1.271 11.544 1.00 93.88 90 GLY A C 1
ATOM 616 O O . GLY A 1 90 ? -3.501 1.365 10.679 1.00 93.88 90 GLY A O 1
ATOM 617 N N . ILE A 1 91 ? -5.474 0.535 11.350 1.00 93.19 91 ILE A N 1
ATOM 618 C CA . ILE A 1 91 ? -5.751 -0.192 10.099 1.00 93.19 91 ILE A CA 1
ATOM 619 C C . ILE A 1 91 ? -5.911 0.786 8.934 1.00 93.19 91 ILE A C 1
ATOM 621 O O . ILE A 1 91 ? -5.330 0.568 7.871 1.00 93.19 91 ILE A O 1
ATOM 625 N N . ARG A 1 92 ? -6.650 1.883 9.132 1.00 94.44 92 ARG A N 1
ATOM 626 C CA . ARG A 1 92 ? -6.828 2.924 8.114 1.00 94.44 92 ARG A CA 1
ATOM 627 C C . ARG A 1 92 ? -5.487 3.516 7.679 1.00 94.44 92 ARG A C 1
ATOM 629 O O . ARG A 1 92 ? -5.223 3.567 6.482 1.00 94.44 92 ARG A O 1
ATOM 636 N N . ALA A 1 93 ? -4.627 3.888 8.627 1.00 94.69 93 ALA A N 1
ATOM 637 C CA . ALA A 1 93 ? -3.307 4.442 8.327 1.00 94.69 93 ALA A CA 1
ATOM 638 C C . ALA A 1 93 ? -2.436 3.464 7.516 1.00 94.69 93 ALA A C 1
ATOM 640 O O . ALA A 1 93 ? -1.811 3.859 6.531 1.00 94.69 93 ALA A O 1
ATOM 641 N N . LYS A 1 94 ? -2.440 2.170 7.873 1.00 95.50 94 LYS A N 1
ATOM 642 C CA . LYS A 1 94 ? -1.748 1.122 7.099 1.00 95.50 94 LYS A CA 1
ATOM 643 C C . LYS A 1 94 ? -2.305 1.009 5.678 1.00 95.50 94 LYS A C 1
ATOM 645 O O . LYS A 1 94 ? -1.539 0.913 4.725 1.00 95.50 94 LYS A O 1
ATOM 650 N N . ASN A 1 95 ? -3.627 1.052 5.526 1.00 96.31 95 ASN A N 1
ATOM 651 C CA . ASN A 1 95 ? -4.282 0.971 4.222 1.00 96.31 95 ASN A CA 1
ATOM 652 C C . ASN A 1 95 ? -3.909 2.170 3.330 1.00 96.31 95 ASN A C 1
ATOM 654 O O . ASN A 1 95 ? -3.538 1.995 2.173 1.00 96.31 95 ASN A O 1
ATOM 658 N N . GLU A 1 96 ? -3.897 3.383 3.888 1.00 97.56 96 GLU A N 1
ATOM 659 C CA . GLU A 1 96 ? -3.441 4.592 3.188 1.00 97.56 96 GLU A CA 1
ATOM 660 C C . GLU A 1 96 ? -1.972 4.490 2.739 1.00 97.56 96 GLU A C 1
ATOM 662 O O . GLU A 1 96 ? -1.624 4.924 1.639 1.00 97.56 96 GLU A O 1
ATOM 667 N N . GLN A 1 97 ? -1.099 3.894 3.557 1.00 97.69 97 GLN A N 1
ATOM 668 C CA . GLN A 1 97 ? 0.296 3.642 3.181 1.00 97.69 97 GLN A CA 1
ATOM 669 C C . GLN A 1 97 ? 0.419 2.623 2.045 1.00 97.69 97 GLN A C 1
ATOM 671 O O . GLN A 1 97 ? 1.189 2.853 1.110 1.00 97.69 97 GLN A O 1
ATOM 676 N N . LEU A 1 98 ? -0.340 1.526 2.102 1.00 97.94 98 LEU A N 1
ATOM 677 C CA . LEU A 1 98 ? -0.362 0.516 1.042 1.00 97.94 98 LEU A CA 1
ATOM 678 C C . LEU A 1 98 ? -0.827 1.117 -0.284 1.00 97.94 98 LEU A C 1
ATOM 680 O O . LEU A 1 98 ? -0.174 0.908 -1.302 1.00 97.94 98 LEU A O 1
ATOM 684 N N . TRP A 1 99 ? -1.878 1.937 -0.267 1.00 98.25 99 TRP A N 1
ATOM 685 C CA . TRP A 1 99 ? -2.330 2.650 -1.461 1.00 98.25 99 TRP A CA 1
ATOM 686 C C . TRP A 1 99 ? -1.254 3.566 -2.037 1.00 98.25 99 TRP A C 1
ATOM 688 O O . TRP A 1 99 ? -0.969 3.500 -3.231 1.00 98.25 99 TRP A O 1
ATOM 698 N N . LYS A 1 100 ? -0.589 4.367 -1.196 1.00 98.00 100 LYS A N 1
ATOM 699 C CA . LYS A 1 100 ? 0.534 5.217 -1.633 1.00 98.00 100 LYS A CA 1
ATOM 700 C C . LYS A 1 100 ? 1.680 4.401 -2.236 1.00 98.00 100 LYS A C 1
ATOM 702 O O . LYS A 1 100 ? 2.332 4.864 -3.172 1.00 98.00 100 LYS A O 1
ATOM 707 N N . LEU A 1 101 ? 1.954 3.215 -1.693 1.00 97.81 101 LEU A N 1
ATOM 708 C CA . LEU A 1 101 ? 2.988 2.323 -2.211 1.00 97.81 101 LEU A CA 1
ATOM 709 C C . LEU A 1 101 ? 2.602 1.746 -3.576 1.00 97.81 101 LEU A C 1
ATOM 711 O O . LEU A 1 101 ? 3.421 1.801 -4.490 1.00 97.81 101 LEU A O 1
ATOM 715 N N . ILE A 1 102 ? 1.371 1.251 -3.723 1.00 98.06 102 ILE A N 1
ATOM 716 C CA . ILE A 1 102 ? 0.836 0.748 -4.997 1.00 98.06 102 ILE A CA 1
ATOM 717 C C . ILE A 1 102 ? 0.922 1.839 -6.063 1.00 98.06 102 ILE A C 1
ATOM 719 O O . ILE A 1 102 ? 1.390 1.587 -7.172 1.00 98.06 102 ILE A O 1
ATOM 723 N N . GLU A 1 103 ? 0.539 3.066 -5.715 1.00 98.25 103 GLU A N 1
ATOM 724 C CA . GLU A 1 103 ? 0.540 4.170 -6.670 1.00 98.25 103 GLU A CA 1
ATOM 725 C C . GLU A 1 103 ? 1.959 4.543 -7.109 1.00 98.25 103 GLU A C 1
ATOM 727 O O . GLU A 1 103 ? 2.229 4.710 -8.296 1.00 98.25 103 GLU A O 1
ATOM 732 N N . ARG A 1 104 ? 2.909 4.564 -6.169 1.00 98.06 104 ARG A N 1
ATOM 733 C CA . ARG A 1 104 ? 4.332 4.749 -6.485 1.00 98.06 104 ARG A CA 1
ATOM 734 C C . ARG A 1 104 ? 4.883 3.627 -7.367 1.00 98.06 104 ARG A C 1
ATOM 736 O O . ARG A 1 104 ? 5.703 3.879 -8.243 1.00 98.06 104 ARG A O 1
ATOM 743 N N . GLN A 1 105 ? 4.480 2.384 -7.121 1.00 98.31 105 GLN A N 1
ATOM 744 C CA . GLN A 1 105 ? 4.923 1.248 -7.928 1.00 98.31 105 GLN A CA 1
ATOM 745 C C . GLN A 1 105 ? 4.363 1.318 -9.349 1.00 98.31 105 GLN A C 1
ATOM 747 O O . GLN A 1 105 ? 5.094 1.035 -10.294 1.00 98.31 105 GLN A O 1
ATOM 752 N N . ARG A 1 106 ? 3.108 1.752 -9.517 1.00 98.31 106 ARG A N 1
ATOM 753 C CA . ARG A 1 106 ? 2.500 1.974 -10.837 1.00 98.31 106 ARG A CA 1
ATOM 754 C C . ARG A 1 106 ? 3.254 3.025 -11.641 1.00 98.31 106 ARG A C 1
ATOM 756 O O . ARG A 1 106 ? 3.596 2.773 -12.793 1.00 98.31 106 ARG A O 1
ATOM 763 N N . THR A 1 107 ? 3.555 4.175 -11.037 1.00 97.44 107 THR A N 1
ATOM 764 C CA . THR A 1 107 ? 4.300 5.234 -11.731 1.00 97.44 107 THR A CA 1
ATOM 765 C C . THR A 1 107 ? 5.719 4.795 -12.085 1.00 97.44 107 THR A C 1
ATOM 767 O O . THR A 1 107 ? 6.143 4.993 -13.221 1.00 97.44 107 THR A O 1
ATOM 770 N N . GLY A 1 108 ? 6.426 4.130 -11.166 1.00 97.88 108 GLY A N 1
ATOM 771 C CA . GLY A 1 108 ? 7.765 3.596 -11.431 1.00 97.88 108 GLY A CA 1
ATOM 772 C C . GLY A 1 108 ? 7.784 2.513 -12.515 1.00 97.88 108 GLY A C 1
ATOM 773 O O . GLY A 1 108 ? 8.680 2.503 -13.354 1.00 97.88 108 GLY A O 1
ATOM 774 N N . TYR A 1 109 ? 6.783 1.627 -12.547 1.00 98.56 109 TYR A N 1
ATOM 775 C CA . TYR A 1 109 ? 6.654 0.620 -13.603 1.00 98.56 109 TYR A CA 1
ATOM 776 C C . TYR A 1 109 ? 6.486 1.266 -14.983 1.00 98.56 109 TYR A C 1
ATOM 778 O O . TYR A 1 109 ? 7.193 0.892 -15.915 1.00 98.56 109 TYR A O 1
ATOM 786 N N . ASN A 1 110 ? 5.608 2.265 -15.101 1.00 97.75 110 ASN A N 1
ATOM 787 C CA . ASN A 1 110 ? 5.391 2.966 -16.368 1.00 97.75 110 ASN A CA 1
ATOM 788 C C . ASN A 1 110 ? 6.673 3.655 -16.863 1.00 97.75 110 ASN A C 1
ATOM 790 O O . ASN A 1 110 ? 7.023 3.515 -18.031 1.00 97.75 110 ASN A O 1
ATOM 794 N N . GLN A 1 111 ? 7.420 4.310 -15.967 1.00 97.94 111 GLN A N 1
ATOM 795 C CA . GLN A 1 111 ? 8.716 4.917 -16.302 1.00 97.94 111 GLN A CA 1
ATOM 796 C C . GLN A 1 111 ? 9.716 3.882 -16.833 1.00 97.94 111 GLN A C 1
ATOM 798 O O . GLN A 1 111 ? 10.350 4.104 -17.860 1.00 97.94 111 GLN A O 1
ATOM 803 N N . LEU A 1 112 ? 9.824 2.721 -16.180 1.00 98.06 112 LEU A N 1
ATOM 804 C CA . LEU A 1 112 ? 10.721 1.653 -16.630 1.00 98.06 112 LEU A CA 1
ATOM 805 C C . LEU A 1 112 ? 10.333 1.104 -18.006 1.00 98.06 112 LEU A C 1
ATOM 807 O O . LEU A 1 112 ? 11.212 0.757 -18.792 1.00 98.06 112 LEU A O 1
ATOM 811 N N . VAL A 1 113 ? 9.036 1.017 -18.309 1.00 98.25 113 VAL A N 1
ATOM 812 C CA . VAL A 1 113 ? 8.558 0.596 -19.634 1.00 98.25 113 VAL A CA 1
ATOM 813 C C . VAL A 1 113 ? 8.966 1.613 -20.701 1.00 98.25 113 VAL A C 1
ATOM 815 O O . VAL A 1 113 ? 9.514 1.217 -21.731 1.00 98.25 113 VAL A O 1
ATOM 818 N N . GLU A 1 114 ? 8.783 2.909 -20.442 1.00 98.44 114 GLU A N 1
ATOM 819 C CA . GLU A 1 114 ? 9.198 3.981 -21.357 1.00 98.44 114 GLU A CA 1
ATOM 820 C C . GLU A 1 114 ? 10.718 3.994 -21.588 1.00 98.44 114 GLU A C 1
ATOM 822 O O . GLU A 1 114 ? 11.180 4.089 -22.731 1.00 98.44 114 GLU A O 1
ATOM 827 N N . GLU A 1 115 ? 11.512 3.836 -20.526 1.00 97.94 115 GLU A N 1
ATOM 828 C CA . GLU A 1 115 ? 12.973 3.730 -20.615 1.00 97.94 115 GLU A CA 1
ATOM 829 C C . GLU A 1 115 ? 13.412 2.508 -21.433 1.00 97.94 115 GLU A C 1
ATOM 831 O O . GLU A 1 115 ? 14.335 2.598 -22.247 1.00 97.94 115 GLU A O 1
ATOM 836 N N . LEU A 1 116 ? 12.732 1.370 -21.266 1.00 98.31 116 LEU A N 1
ATOM 837 C CA . LEU A 1 116 ? 13.000 0.149 -22.025 1.00 98.31 116 LEU A CA 1
ATOM 838 C C . LEU A 1 116 ? 12.710 0.363 -23.518 1.00 98.31 116 LEU A C 1
ATOM 840 O O . LEU A 1 116 ? 13.524 0.002 -24.373 1.00 98.31 116 LEU A O 1
ATOM 844 N N . GLU A 1 117 ? 11.574 0.974 -23.852 1.00 98.12 117 GLU A N 1
ATOM 845 C CA . GLU A 1 117 ? 11.250 1.316 -25.238 1.00 98.12 117 GLU A CA 1
ATOM 846 C C . GLU A 1 117 ? 12.270 2.270 -25.852 1.00 98.12 117 GLU A C 1
ATOM 848 O O . GLU A 1 117 ? 12.717 2.049 -26.981 1.00 98.12 117 GLU A O 1
ATOM 853 N N . ARG A 1 118 ? 12.684 3.299 -25.110 1.00 98.19 118 ARG A N 1
ATOM 854 C CA . ARG A 1 118 ? 13.731 4.223 -25.546 1.00 98.19 118 ARG A CA 1
ATOM 855 C C . ARG A 1 118 ? 15.044 3.486 -25.814 1.00 98.19 118 ARG A C 1
ATOM 857 O O . ARG A 1 118 ? 15.602 3.636 -26.897 1.00 98.19 118 ARG A O 1
ATOM 864 N N . ALA A 1 119 ? 15.502 2.652 -24.882 1.00 97.69 119 ALA A N 1
ATOM 865 C CA . ALA A 1 119 ? 16.736 1.883 -25.037 1.00 97.69 119 ALA A CA 1
ATOM 866 C C . ALA A 1 119 ? 16.678 0.926 -26.242 1.00 97.69 119 ALA A C 1
ATOM 868 O O . ALA A 1 119 ? 17.678 0.733 -26.936 1.00 97.69 119 ALA A O 1
ATOM 869 N N . ARG A 1 120 ? 15.503 0.344 -26.532 1.00 97.62 120 ARG A N 1
ATOM 870 C CA . ARG A 1 120 ? 15.284 -0.448 -27.754 1.00 97.62 120 ARG A CA 1
ATOM 871 C C . ARG A 1 120 ? 15.441 0.406 -29.013 1.00 97.62 120 ARG A C 1
ATOM 873 O O . ARG A 1 120 ? 16.178 -0.016 -29.899 1.00 97.62 120 ARG A O 1
ATOM 880 N N . ARG A 1 121 ? 14.811 1.587 -29.073 1.00 97.31 121 ARG A N 1
ATOM 881 C CA . ARG A 1 121 ? 14.931 2.514 -30.216 1.00 97.31 121 ARG A CA 1
ATOM 882 C C . ARG A 1 121 ? 16.382 2.937 -30.439 1.00 97.31 121 ARG A C 1
ATOM 884 O O . ARG A 1 121 ? 16.888 2.773 -31.541 1.00 97.31 121 ARG A O 1
ATOM 891 N N . GLU A 1 122 ? 17.075 3.368 -29.387 1.00 96.81 122 GLU A N 1
ATOM 892 C CA . GLU A 1 122 ? 18.492 3.751 -29.461 1.00 96.81 122 GLU A CA 1
ATOM 893 C C . GLU A 1 122 ? 19.359 2.596 -29.979 1.00 96.81 122 GLU A C 1
ATOM 895 O O . GLU A 1 122 ? 20.148 2.768 -30.906 1.00 96.81 122 GLU A O 1
ATOM 900 N N . ARG A 1 123 ? 19.184 1.385 -29.433 1.00 96.69 123 ARG A N 1
ATOM 901 C CA . ARG A 1 123 ? 19.887 0.187 -29.915 1.00 96.69 123 ARG A CA 1
ATOM 902 C C . ARG A 1 123 ? 19.631 -0.052 -31.403 1.00 96.69 123 ARG A C 1
ATOM 904 O O . ARG A 1 123 ? 20.563 -0.403 -32.126 1.00 96.69 123 ARG A O 1
ATOM 911 N N . ASP A 1 124 ? 18.389 0.083 -31.848 1.00 94.81 124 ASP A N 1
ATOM 912 C CA . ASP A 1 124 ? 18.014 -0.162 -33.240 1.00 94.81 124 ASP A CA 1
ATOM 913 C C . ASP A 1 124 ? 18.590 0.912 -34.174 1.00 94.81 124 ASP A C 1
ATOM 915 O O . ASP A 1 124 ? 19.091 0.572 -35.245 1.00 94.81 124 ASP A O 1
ATOM 919 N N . GLU A 1 125 ? 18.659 2.169 -33.732 1.00 94.38 125 GLU A N 1
ATOM 920 C CA . GLU A 1 125 ? 19.369 3.245 -34.434 1.00 94.38 125 GLU A CA 1
ATOM 921 C C . GLU A 1 125 ? 20.873 2.961 -34.560 1.00 94.38 125 GLU A C 1
ATOM 923 O O . GLU A 1 125 ? 21.440 3.096 -35.647 1.00 94.38 125 GLU A O 1
ATOM 928 N N . TYR A 1 126 ? 21.534 2.525 -33.482 1.00 93.50 126 TYR A N 1
ATOM 929 C CA . TYR A 1 126 ? 22.955 2.162 -33.530 1.00 93.50 126 TYR A CA 1
ATOM 930 C C . TYR A 1 126 ? 23.210 0.971 -34.452 1.00 93.50 126 TYR A C 1
ATOM 932 O O . TYR A 1 126 ? 24.163 0.996 -35.230 1.00 93.50 126 TYR A O 1
ATOM 940 N N . LYS A 1 127 ? 22.350 -0.053 -34.410 1.00 93.38 127 LYS A N 1
ATOM 941 C CA . LYS A 1 127 ? 22.429 -1.190 -35.335 1.00 93.38 127 LYS A CA 1
ATOM 942 C C . LYS A 1 127 ? 22.248 -0.747 -36.782 1.00 93.38 127 LYS A C 1
ATOM 944 O O . LYS A 1 127 ? 23.029 -1.169 -37.628 1.00 93.38 127 LYS A O 1
ATOM 949 N N . ALA A 1 128 ? 21.271 0.113 -37.063 1.00 91.31 128 ALA A N 1
ATOM 950 C CA . ALA A 1 128 ? 21.047 0.643 -38.404 1.00 91.31 128 ALA A CA 1
ATOM 951 C C . ALA A 1 128 ? 22.257 1.442 -38.909 1.00 91.31 128 ALA A C 1
ATOM 953 O O . ALA A 1 128 ? 22.664 1.268 -40.053 1.00 91.31 128 ALA A O 1
ATOM 954 N N . ARG A 1 129 ? 22.888 2.257 -38.053 1.00 88.25 129 ARG A N 1
ATOM 9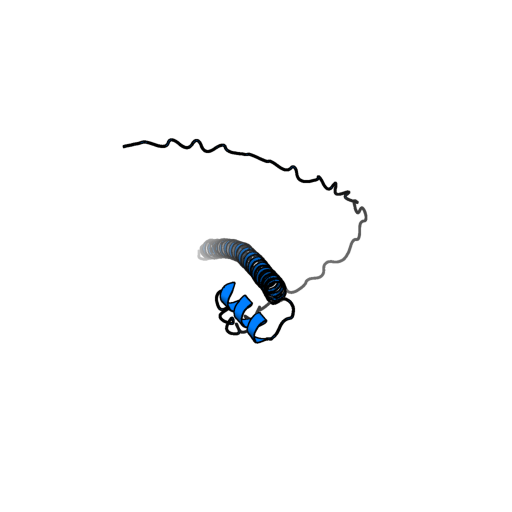55 C CA . ARG A 1 129 ? 24.122 2.985 -38.397 1.00 88.25 129 ARG A CA 1
ATOM 956 C C . ARG A 1 129 ? 25.315 2.058 -38.608 1.00 88.25 129 ARG A C 1
ATOM 958 O O . ARG A 1 129 ? 26.088 2.285 -39.528 1.00 88.25 129 ARG A O 1
ATOM 965 N N . LEU A 1 130 ? 25.468 1.020 -37.787 1.00 87.69 130 LEU A N 1
ATOM 966 C CA . LEU A 1 130 ? 26.565 0.060 -37.918 1.00 87.69 130 LEU A CA 1
ATOM 967 C C . LEU A 1 130 ? 26.427 -0.780 -39.195 1.00 87.69 130 LEU A C 1
ATOM 969 O O . LEU A 1 130 ? 27.396 -0.953 -39.926 1.00 87.69 130 LEU A O 1
ATOM 973 N N . LEU A 1 131 ? 25.219 -1.264 -39.484 1.00 83.12 131 LEU A N 1
ATOM 974 C CA . LEU A 1 131 ? 24.932 -2.053 -40.682 1.00 83.12 131 LEU A CA 1
ATOM 975 C C . LEU A 1 131 ? 24.922 -1.187 -41.950 1.00 83.12 131 LEU A C 1
ATOM 977 O O . LEU A 1 131 ? 25.430 -1.612 -42.981 1.00 83.12 131 LEU A O 1
ATOM 981 N N . GLY A 1 132 ? 24.395 0.038 -41.872 1.00 63.50 132 GLY A N 1
ATOM 982 C CA . GLY A 1 132 ? 24.371 0.986 -42.988 1.00 63.50 132 GLY A CA 1
ATOM 983 C C . GLY A 1 132 ? 25.725 1.641 -43.277 1.00 63.50 132 GLY A C 1
ATOM 984 O O . GLY A 1 132 ? 26.011 1.951 -44.427 1.00 63.50 132 GLY A O 1
ATOM 985 N N . GLY A 1 133 ? 26.573 1.829 -42.261 1.00 59.59 133 GLY A N 1
ATOM 986 C CA . GLY A 1 133 ? 27.925 2.383 -42.405 1.00 59.59 133 GLY A CA 1
ATOM 987 C C . GLY A 1 133 ? 29.005 1.337 -42.698 1.00 59.59 133 GLY A C 1
ATOM 988 O O . GLY A 1 133 ? 30.020 1.670 -43.298 1.00 59.59 133 GLY A O 1
ATOM 989 N N . GLY A 1 134 ? 28.795 0.074 -42.310 1.00 51.84 134 GLY A N 1
ATOM 990 C CA . GLY A 1 134 ? 29.744 -1.020 -42.545 1.00 51.84 134 GLY A CA 1
ATOM 991 C C . GLY A 1 134 ? 29.646 -1.677 -43.926 1.00 51.84 134 GLY A C 1
ATOM 992 O O . GLY A 1 134 ? 30.603 -2.316 -44.348 1.00 51.84 134 GLY A O 1
ATOM 993 N N . LEU A 1 135 ? 28.528 -1.515 -44.644 1.00 50.22 135 LEU A N 1
ATOM 994 C CA . LEU A 1 135 ? 28.324 -2.136 -45.962 1.00 50.22 135 LEU A CA 1
ATOM 995 C C . LEU A 1 135 ? 28.939 -1.332 -47.126 1.00 50.22 135 LEU A C 1
ATOM 997 O O . LEU A 1 135 ? 29.110 -1.876 -48.207 1.00 50.22 135 LEU A O 1
ATOM 1001 N N . VAL A 1 136 ? 29.294 -0.059 -46.924 1.00 49.81 136 VAL A N 1
ATOM 1002 C CA . VAL A 1 136 ? 29.794 0.832 -47.997 1.00 49.81 136 VAL A CA 1
ATOM 1003 C C . VAL A 1 136 ? 31.331 0.936 -48.017 1.00 49.81 136 VAL A C 1
ATOM 1005 O O . VAL A 1 136 ? 31.900 1.559 -48.900 1.00 49.81 136 VAL A O 1
ATOM 1008 N N . ALA A 1 137 ? 32.034 0.311 -47.066 1.00 48.03 137 ALA A N 1
ATOM 1009 C CA . ALA A 1 137 ? 33.501 0.356 -46.976 1.00 48.03 137 ALA A CA 1
ATOM 1010 C C . ALA A 1 137 ? 34.206 -0.886 -47.564 1.00 48.03 137 ALA A C 1
ATOM 1012 O O . ALA A 1 137 ? 35.388 -1.101 -47.299 1.00 48.03 137 ALA A O 1
ATOM 1013 N N . ALA A 1 138 ? 33.485 -1.715 -48.323 1.00 46.78 138 ALA A N 1
ATOM 1014 C CA . ALA A 1 138 ? 34.006 -2.918 -48.967 1.00 46.78 138 ALA A CA 1
ATOM 1015 C C . ALA A 1 138 ? 33.640 -2.941 -50.462 1.00 46.78 138 ALA A C 1
ATOM 1017 O O . ALA A 1 138 ? 32.929 -3.833 -50.911 1.00 46.78 138 ALA A O 1
ATOM 1018 N N . GLU A 1 139 ? 34.114 -1.946 -51.211 1.00 37.81 139 GLU A N 1
ATOM 1019 C CA . GLU A 1 139 ? 34.351 -2.034 -52.660 1.00 37.81 139 GLU A CA 1
ATOM 1020 C C . GLU A 1 139 ? 35.615 -1.253 -53.026 1.00 37.81 139 GLU A C 1
ATOM 1022 O O . GLU A 1 139 ? 35.822 -0.163 -52.441 1.00 37.81 139 GLU A O 1
#

pLDDT: mean 75.33, std 20.88, range [37.81, 98.56]

Sequence (139 aa):
MPAHSHSYSSTSTASAGPSSASSTPLPSGSAKSSLSSSTGSRPTTTPKSVSPSPSIPPLSAPALLRLHTAAGSPDPTRAALEQAQSERAGIRAKNEQLWKLIERQRTGYNQLVEELERARRERDEYKARLLGGGLVAAE

Secondary structure (DSSP, 8-state):
---------------PPPP---PPPP------------------------PPPP--PPP-HHHHHHHHHHTT-SSHHHHHHHHHHHHHHHHHHHHHHHHHHHHHHHHHHHHHHHHHHHHHHHHHHHHHHHHHHHSSS--

Foldseek 3Di:
DDDDDDDDDDDDDDDDDDDDDDDDDDDDDDDDDDDDDDDDDDPPPDPPDDDPDPPDPDDDLVVQLVVQVVVVPPDSNVVSVVVVVVVVVVVVVVVVVVVVVVVVVVVVVVVVVVVVVVVVVVVVVVVCCCVVVVVPPPD

Radius of gyration: 31.43 Å; chains: 1; bounding box: 87×50×88 Å